Protein AF-A0A523A8E9-F1 (afdb_monomer_lite)

Structure (mmCIF, N/CA/C/O backbone):
data_AF-A0A523A8E9-F1
#
_entry.id   AF-A0A523A8E9-F1
#
loop_
_atom_site.group_PDB
_atom_site.id
_atom_site.type_symbol
_atom_site.label_atom_id
_atom_site.label_alt_id
_atom_site.label_comp_id
_atom_site.label_asym_id
_atom_site.label_entity_id
_atom_site.label_seq_id
_atom_site.pdbx_PDB_ins_code
_atom_site.Cartn_x
_atom_site.Cartn_y
_atom_site.Cartn_z
_atom_site.occupancy
_atom_site.B_iso_or_equiv
_atom_site.auth_seq_id
_atom_site.auth_comp_id
_atom_site.auth_asym_id
_atom_site.auth_atom_id
_atom_site.pdbx_PDB_model_num
ATOM 1 N N . MET A 1 1 ? 14.317 -9.159 52.888 1.00 29.38 1 MET A N 1
ATOM 2 C CA . MET A 1 1 ? 14.736 -7.895 52.237 1.00 29.38 1 MET A CA 1
ATOM 3 C C . MET A 1 1 ? 14.646 -8.074 50.722 1.00 29.38 1 MET A C 1
ATOM 5 O O . MET A 1 1 ? 14.638 -9.226 50.302 1.00 29.38 1 MET A O 1
ATOM 9 N N . PRO A 1 2 ? 14.355 -6.988 49.980 1.00 44.59 2 PRO A N 1
ATOM 10 C CA . PRO A 1 2 ? 13.229 -6.910 49.025 1.00 44.59 2 PRO A CA 1
ATOM 11 C C . PRO A 1 2 ? 13.604 -7.331 47.580 1.00 44.59 2 PRO A C 1
ATOM 13 O O . PRO A 1 2 ? 14.755 -7.661 47.334 1.00 44.59 2 PRO A O 1
ATOM 16 N N . ILE A 1 3 ? 12.705 -7.373 46.581 1.00 38.41 3 ILE A N 1
ATOM 17 C CA . ILE A 1 3 ? 11.366 -6.756 46.435 1.00 38.41 3 ILE A CA 1
ATOM 18 C C . ILE A 1 3 ? 10.359 -7.753 45.822 1.00 38.41 3 ILE A C 1
ATOM 20 O O . ILE A 1 3 ? 10.699 -8.470 44.886 1.00 38.41 3 ILE A O 1
ATOM 24 N N . GLY A 1 4 ? 9.097 -7.732 46.273 1.00 44.72 4 GLY A N 1
ATOM 25 C CA . GLY A 1 4 ? 7.947 -8.227 45.502 1.00 44.72 4 GLY A CA 1
ATOM 26 C C . GLY A 1 4 ? 7.020 -7.064 45.133 1.00 44.72 4 GLY A C 1
ATOM 27 O O . GLY A 1 4 ? 6.629 -6.315 46.022 1.00 44.72 4 GLY A O 1
ATOM 28 N N . SER A 1 5 ? 6.665 -6.913 43.850 1.00 45.53 5 SER A N 1
ATOM 29 C CA . SER A 1 5 ? 5.764 -5.848 43.367 1.00 45.53 5 SER A CA 1
ATOM 30 C C . SER A 1 5 ? 4.896 -6.302 42.189 1.00 45.53 5 SER A C 1
ATOM 32 O O . SER A 1 5 ? 5.226 -6.105 41.026 1.00 45.53 5 SER A O 1
ATOM 34 N N . GLN A 1 6 ? 3.771 -6.921 42.546 1.00 41.25 6 GLN A N 1
ATOM 35 C CA . GLN A 1 6 ? 2.444 -6.827 41.918 1.00 41.25 6 GLN A CA 1
ATOM 36 C C . GLN A 1 6 ? 2.359 -6.293 40.470 1.00 41.25 6 GLN A C 1
ATOM 38 O O . GLN A 1 6 ? 2.553 -5.103 40.215 1.00 41.25 6 GLN A O 1
ATOM 43 N N . LYS A 1 7 ? 1.868 -7.142 39.552 1.00 43.28 7 LYS A N 1
ATOM 44 C CA . LYS A 1 7 ? 1.286 -6.700 38.274 1.00 43.28 7 LYS A CA 1
ATOM 45 C C . LYS A 1 7 ? 0.032 -5.866 38.555 1.00 43.28 7 LYS A C 1
ATOM 47 O O . LYS A 1 7 ? -1.039 -6.407 38.817 1.00 43.28 7 LYS A O 1
ATOM 52 N N . ARG A 1 8 ? 0.184 -4.544 38.542 1.00 35.22 8 ARG A N 1
ATOM 53 C CA . ARG A 1 8 ? -0.849 -3.586 38.942 1.00 35.22 8 ARG A CA 1
ATOM 54 C C . ARG A 1 8 ? -1.648 -3.119 37.722 1.00 35.22 8 ARG A C 1
ATOM 56 O O . ARG A 1 8 ? -1.364 -2.069 37.160 1.00 35.22 8 ARG A O 1
ATOM 63 N N . CYS A 1 9 ? -2.643 -3.906 37.314 1.00 36.62 9 CYS A N 1
ATOM 64 C CA . CYS A 1 9 ? -3.660 -3.439 36.371 1.00 36.62 9 CYS A CA 1
ATOM 65 C C . CYS A 1 9 ? -4.697 -2.612 37.150 1.00 36.62 9 CYS A C 1
ATOM 67 O O . CYS A 1 9 ? -5.540 -3.174 37.845 1.00 36.62 9 CYS A O 1
ATOM 69 N N . LEU A 1 10 ? -4.581 -1.283 37.095 1.00 47.06 10 LEU A N 1
ATOM 70 C CA . LEU A 1 10 ? -5.501 -0.340 37.735 1.00 47.06 10 LEU A CA 1
ATOM 71 C C . LEU A 1 10 ? -6.096 0.615 36.697 1.00 47.06 10 LE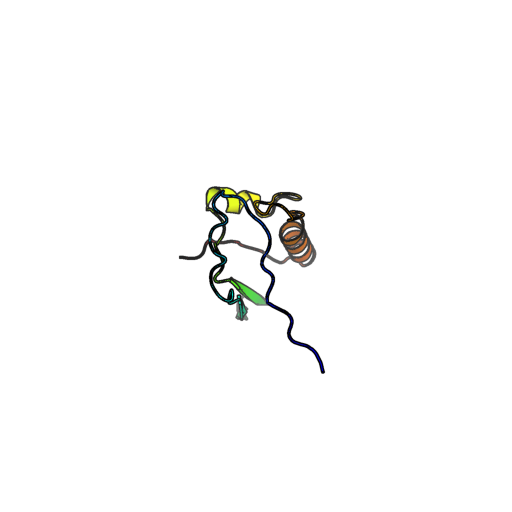U A C 1
ATOM 73 O O . LEU A 1 10 ? -5.604 1.725 36.526 1.00 47.06 10 LEU A O 1
ATOM 77 N N . THR A 1 11 ? -7.203 0.211 36.081 1.00 37.22 11 THR A N 1
ATOM 78 C CA . THR A 1 11 ? -8.233 1.140 35.594 1.00 37.22 11 THR A CA 1
ATOM 79 C C . THR A 1 11 ? -9.603 0.480 35.709 1.00 37.22 11 THR A C 1
ATOM 81 O O . THR A 1 11 ? -9.932 -0.478 35.015 1.00 37.22 11 THR A O 1
ATOM 84 N N . SER A 1 12 ? -10.422 1.002 36.616 1.00 39.25 12 SER A N 1
ATOM 85 C CA . SER A 1 12 ? -11.841 0.680 36.715 1.00 39.25 12 SER A CA 1
ATOM 86 C C . SER A 1 12 ? -12.640 1.535 35.732 1.00 39.25 12 SER A C 1
ATOM 88 O O . SER A 1 12 ? -12.616 2.757 35.859 1.00 39.25 12 SER A O 1
ATOM 90 N N . THR A 1 13 ? -13.364 0.918 34.798 1.00 35.06 13 THR A N 1
ATOM 91 C CA . THR A 1 13 ? -14.753 1.242 34.386 1.00 35.06 13 THR A CA 1
ATOM 92 C C . THR A 1 13 ? -15.112 0.492 33.103 1.00 35.06 13 THR A C 1
ATOM 94 O O . THR A 1 13 ? -14.273 0.231 32.245 1.00 35.06 13 THR A O 1
ATOM 97 N N . SER A 1 14 ? -16.379 0.104 32.983 1.00 49.88 14 SER A N 1
ATOM 98 C CA . SER A 1 14 ? -16.892 -0.665 31.854 1.00 49.88 14 SER A CA 1
ATOM 99 C C . SER A 1 14 ? -17.259 0.219 30.661 1.00 49.88 14 SER A C 1
ATOM 101 O O . SER A 1 14 ? -18.206 0.996 30.740 1.00 49.88 14 SER A O 1
ATOM 103 N N . THR A 1 15 ? -16.612 -0.003 29.521 1.00 36.12 15 THR A N 1
ATOM 104 C CA . THR A 1 15 ? -17.247 -0.089 28.190 1.00 36.12 15 THR A CA 1
ATOM 105 C C . THR A 1 15 ? -16.335 -0.960 27.322 1.00 36.12 15 THR A C 1
ATOM 107 O O . THR A 1 15 ? -15.126 -0.996 27.546 1.00 36.12 15 THR A O 1
ATOM 110 N N . ALA A 1 16 ? -16.902 -1.748 26.407 1.00 44.91 16 ALA A N 1
ATOM 111 C CA . ALA A 1 16 ? -16.214 -2.870 25.770 1.00 44.91 16 ALA A CA 1
ATOM 112 C C . ALA A 1 16 ? -15.007 -2.464 24.898 1.00 44.91 16 ALA A C 1
ATOM 114 O O . ALA A 1 16 ? -15.127 -2.282 23.687 1.00 44.91 16 ALA A O 1
ATOM 115 N N . CYS A 1 17 ? -13.812 -2.448 25.491 1.00 37.56 17 CYS A N 1
ATOM 116 C CA . CYS A 1 17 ? -12.588 -2.664 24.733 1.00 37.56 17 CYS A CA 1
ATOM 117 C C . CYS A 1 17 ? -12.607 -4.124 24.255 1.00 37.56 17 CYS A C 1
ATOM 119 O O . CYS A 1 17 ? -12.461 -5.046 25.062 1.00 37.56 17 CYS A O 1
ATOM 121 N N . LYS A 1 18 ? -12.866 -4.342 22.956 1.00 51.12 18 LYS A N 1
ATOM 122 C CA . LYS A 1 18 ? -12.754 -5.672 22.332 1.00 51.12 18 LYS A CA 1
ATOM 123 C C . LYS A 1 18 ? -11.382 -6.251 22.701 1.00 51.12 18 LYS A C 1
ATOM 125 O O . LYS A 1 18 ? -10.395 -5.531 22.554 1.00 51.12 18 LYS A O 1
ATOM 130 N N . PRO A 1 19 ? -11.288 -7.513 23.160 1.00 48.38 19 PRO A N 1
ATOM 131 C CA . PRO A 1 19 ? -10.003 -8.084 23.534 1.00 48.38 19 PRO A CA 1
ATOM 132 C C . PRO A 1 19 ? -9.055 -8.015 22.337 1.00 48.38 19 PRO A C 1
ATOM 134 O O . PRO A 1 19 ? -9.389 -8.522 21.264 1.00 48.38 19 PRO A O 1
ATOM 137 N N . CYS A 1 20 ? -7.887 -7.388 22.520 1.00 47.34 20 CYS A N 1
ATOM 138 C CA . CYS A 1 20 ? -6.810 -7.441 21.538 1.00 47.34 20 CYS A CA 1
ATOM 139 C C . CYS A 1 20 ? -6.485 -8.911 21.268 1.00 47.34 20 CYS A C 1
ATOM 141 O O . CYS A 1 20 ? -5.953 -9.614 22.129 1.00 47.34 20 CYS A O 1
ATOM 143 N N . GLN A 1 21 ? -6.871 -9.372 20.081 1.00 56.09 21 GLN A N 1
ATOM 144 C CA . GLN A 1 21 ? -6.626 -10.727 19.613 1.00 56.09 21 GLN A CA 1
ATOM 145 C C . GLN A 1 21 ? -5.113 -10.962 19.424 1.00 56.09 21 GLN A C 1
ATOM 147 O O . GLN A 1 21 ? -4.349 -9.994 19.356 1.00 56.09 21 GLN A O 1
ATOM 152 N N . PRO A 1 22 ? -4.656 -12.231 19.454 1.00 55.53 22 PRO A N 1
ATOM 153 C CA . PRO A 1 22 ? -3.240 -12.563 19.608 1.00 55.53 22 PRO A CA 1
ATOM 154 C C . PRO A 1 22 ? -2.375 -12.058 18.449 1.00 55.53 22 PRO A C 1
ATOM 156 O O . PRO A 1 22 ? -2.890 -11.688 17.399 1.00 55.53 22 PRO A O 1
ATOM 159 N N . ALA A 1 23 ? -1.056 -12.063 18.685 1.00 55.28 23 ALA A N 1
ATOM 160 C CA . ALA A 1 23 ? 0.013 -11.592 17.801 1.00 55.28 23 ALA A CA 1
ATOM 161 C C . ALA A 1 23 ? -0.381 -11.508 16.314 1.00 55.28 23 ALA A C 1
ATOM 163 O O . ALA A 1 23 ? -0.443 -12.522 15.620 1.00 55.28 23 ALA A O 1
ATOM 164 N N . VAL A 1 24 ? -0.625 -10.282 15.840 1.00 66.00 24 VAL A N 1
ATOM 165 C CA . VAL A 1 24 ? -0.949 -10.021 14.435 1.00 66.00 24 VAL A CA 1
ATOM 166 C C . VAL A 1 24 ? 0.230 -10.426 13.555 1.00 66.00 24 VAL A C 1
ATOM 168 O O . VAL A 1 24 ? 1.298 -9.813 13.588 1.00 66.00 24 VAL A O 1
ATOM 171 N N . GLY A 1 25 ? 0.039 -11.490 12.779 1.00 82.69 25 GLY A N 1
ATOM 172 C CA . GLY A 1 25 ? 1.001 -11.918 11.780 1.00 82.69 25 GLY A CA 1
ATOM 173 C C . GLY A 1 25 ? 0.951 -10.974 10.588 1.00 82.69 25 GLY A C 1
ATOM 174 O O . GLY A 1 25 ? -0.126 -10.577 10.145 1.00 82.69 25 GLY A O 1
ATOM 175 N N . TRP A 1 26 ? 2.113 -10.637 10.046 1.00 88.12 26 TRP A N 1
ATOM 176 C CA . TRP A 1 26 ? 2.225 -9.999 8.742 1.00 88.12 26 TRP A CA 1
ATOM 177 C C . TRP A 1 26 ? 3.223 -10.771 7.888 1.00 88.12 26 TRP A C 1
ATOM 179 O O . TRP A 1 26 ? 4.175 -11.368 8.388 1.00 88.12 26 TRP A O 1
ATOM 189 N N . GLN A 1 27 ? 2.970 -10.787 6.587 1.00 92.31 27 GLN A N 1
ATOM 190 C CA . GLN A 1 27 ? 3.783 -11.464 5.589 1.00 92.31 27 GLN A CA 1
ATOM 191 C C . GLN A 1 27 ? 4.004 -10.526 4.407 1.00 92.31 27 GLN A C 1
ATOM 193 O O . GLN A 1 27 ? 3.093 -9.807 3.994 1.00 92.31 27 GLN A O 1
ATOM 198 N N . VAL A 1 28 ? 5.207 -10.571 3.845 1.00 94.44 28 VAL A N 1
ATOM 199 C CA . VAL A 1 28 ? 5.547 -9.914 2.583 1.00 94.44 28 VAL A CA 1
ATOM 200 C C . VAL A 1 28 ? 5.999 -11.001 1.620 1.00 94.44 28 VAL A C 1
ATOM 202 O O . VAL A 1 28 ? 6.822 -11.844 1.973 1.00 94.44 28 VAL A O 1
ATOM 205 N N . ARG A 1 29 ? 5.446 -10.999 0.409 1.00 95.69 29 ARG A N 1
ATOM 206 C CA . ARG A 1 29 ? 5.930 -11.809 -0.713 1.00 95.69 29 ARG A CA 1
ATOM 207 C C . ARG A 1 29 ? 6.266 -10.889 -1.872 1.00 95.69 29 ARG A C 1
ATOM 209 O O . ARG A 1 29 ? 5.518 -9.952 -2.132 1.00 95.69 29 ARG A O 1
ATOM 216 N N . ALA A 1 30 ? 7.363 -11.179 -2.553 1.00 95.25 30 ALA A N 1
ATOM 217 C CA . ALA A 1 30 ? 7.713 -10.566 -3.823 1.00 95.25 30 ALA A CA 1
ATOM 218 C C . ALA A 1 30 ? 7.652 -11.641 -4.911 1.00 95.25 30 ALA A C 1
ATOM 220 O O . ALA A 1 30 ? 8.007 -12.793 -4.656 1.00 95.25 30 ALA A O 1
ATOM 221 N N . TYR A 1 31 ? 7.196 -11.252 -6.095 1.00 94.62 31 TYR A N 1
ATOM 222 C CA . TYR A 1 31 ? 7.163 -12.078 -7.294 1.00 94.62 31 TYR A CA 1
ATOM 223 C C . TYR A 1 31 ? 7.760 -11.258 -8.435 1.00 94.62 31 TYR A C 1
ATOM 225 O O . TYR A 1 31 ? 7.379 -10.100 -8.619 1.00 94.62 31 TYR A O 1
ATOM 233 N N . ASP A 1 32 ? 8.685 -11.837 -9.187 1.00 95.56 32 ASP A N 1
ATOM 234 C CA . ASP A 1 32 ? 9.103 -11.301 -10.474 1.00 95.56 32 ASP A CA 1
ATOM 235 C C . ASP A 1 32 ? 8.029 -11.590 -11.536 1.00 95.56 32 ASP A C 1
ATOM 237 O O . ASP A 1 32 ? 7.542 -12.714 -11.654 1.00 95.56 32 ASP A O 1
ATOM 241 N N . ASP A 1 33 ? 7.656 -10.575 -12.317 1.00 92.06 33 ASP A N 1
ATOM 242 C CA . ASP A 1 33 ? 6.943 -10.757 -13.583 1.00 92.06 33 ASP A CA 1
ATOM 243 C C . ASP A 1 33 ? 7.893 -10.359 -14.727 1.00 92.06 33 ASP A C 1
ATOM 245 O O . ASP A 1 33 ? 7.876 -9.211 -15.189 1.00 92.06 33 ASP A O 1
ATOM 249 N N . PRO A 1 34 ? 8.751 -11.284 -15.204 1.00 91.62 34 PRO A N 1
ATOM 250 C CA . PRO A 1 34 ? 9.683 -11.004 -16.294 1.00 91.62 34 PRO A CA 1
ATOM 251 C C . PRO A 1 34 ? 8.984 -10.771 -17.643 1.00 91.62 34 PRO A C 1
ATOM 253 O O . PRO A 1 34 ? 9.619 -10.262 -18.563 1.00 91.62 34 PRO A O 1
ATOM 256 N N . ALA A 1 35 ? 7.693 -11.105 -17.781 1.00 92.88 35 ALA A N 1
ATOM 257 C CA . ALA A 1 35 ? 6.917 -10.794 -18.981 1.00 92.88 35 ALA A CA 1
ATOM 258 C C . ALA A 1 35 ? 6.439 -9.330 -18.998 1.00 92.88 35 ALA A C 1
ATOM 260 O O . ALA A 1 35 ? 6.231 -8.769 -20.075 1.00 92.88 35 ALA A O 1
ATOM 261 N N . ARG A 1 36 ? 6.290 -8.702 -17.823 1.00 88.50 36 ARG A N 1
ATOM 262 C CA . ARG A 1 36 ? 5.997 -7.264 -17.668 1.00 88.50 36 ARG A CA 1
ATOM 263 C C . ARG A 1 36 ? 7.228 -6.407 -17.387 1.00 88.50 36 ARG A C 1
ATOM 265 O O . ARG A 1 36 ? 7.172 -5.203 -17.606 1.00 88.50 36 ARG A O 1
ATOM 272 N N . GLY A 1 37 ? 8.312 -7.003 -16.890 1.00 92.38 37 GLY A N 1
ATOM 273 C CA . GLY A 1 37 ? 9.443 -6.265 -16.321 1.00 92.38 37 GLY A CA 1
ATOM 274 C C . GLY A 1 37 ? 9.114 -5.612 -14.971 1.00 92.38 37 GLY A C 1
ATOM 275 O O . GLY A 1 37 ? 9.773 -4.655 -14.578 1.00 92.38 37 GLY A O 1
ATOM 276 N N . GLU A 1 38 ? 8.087 -6.107 -14.272 1.00 92.50 38 GLU A N 1
ATOM 277 C CA . GLU A 1 38 ? 7.573 -5.554 -13.011 1.00 92.50 38 GLU A CA 1
ATOM 278 C C . GLU A 1 38 ? 7.911 -6.495 -11.829 1.00 92.50 38 GLU A C 1
ATOM 280 O O . GLU A 1 38 ? 8.064 -7.707 -12.000 1.00 92.50 38 GLU A O 1
ATOM 285 N N . ILE A 1 39 ? 7.995 -5.956 -10.605 1.00 94.50 39 ILE A N 1
ATOM 286 C CA . ILE A 1 39 ? 8.055 -6.751 -9.364 1.00 94.50 39 ILE A CA 1
ATOM 287 C C . ILE A 1 39 ? 6.744 -6.552 -8.603 1.00 94.50 39 ILE A C 1
A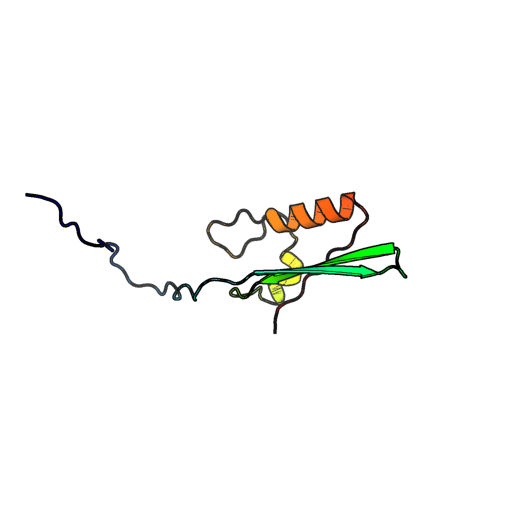TOM 289 O O . ILE A 1 39 ? 6.430 -5.444 -8.167 1.00 94.50 39 ILE A O 1
ATOM 293 N N . GLN A 1 40 ? 5.992 -7.631 -8.388 1.00 94.62 40 GLN A N 1
ATOM 294 C CA . GLN A 1 40 ? 4.773 -7.592 -7.589 1.00 94.62 40 GLN A CA 1
ATOM 295 C C . GLN A 1 40 ? 5.094 -7.838 -6.111 1.00 94.62 40 GLN A C 1
ATOM 297 O O . GLN A 1 40 ? 5.471 -8.944 -5.724 1.00 94.62 40 GLN A O 1
ATOM 302 N N . ILE A 1 41 ? 4.872 -6.832 -5.262 1.00 95.00 41 ILE A N 1
ATOM 303 C CA . ILE A 1 41 ? 4.979 -6.964 -3.803 1.00 95.00 41 ILE A CA 1
ATOM 304 C C . ILE A 1 41 ? 3.577 -7.123 -3.202 1.00 95.00 41 ILE A C 1
ATOM 306 O O . ILE A 1 41 ? 2.695 -6.291 -3.403 1.00 95.00 41 ILE A O 1
ATOM 310 N N . VAL A 1 42 ? 3.371 -8.195 -2.437 1.00 94.25 42 VAL A N 1
ATOM 311 C CA . VAL A 1 42 ? 2.122 -8.501 -1.733 1.00 94.25 42 VAL A CA 1
ATOM 312 C C . VAL A 1 42 ? 2.379 -8.497 -0.233 1.00 94.25 42 VAL A C 1
ATOM 314 O O . VAL A 1 42 ? 2.983 -9.424 0.308 1.00 94.25 42 VAL A O 1
ATOM 317 N N . ILE A 1 43 ? 1.867 -7.468 0.438 1.00 91.94 43 ILE A N 1
ATOM 318 C CA . ILE A 1 43 ? 1.791 -7.393 1.899 1.00 91.94 43 ILE A CA 1
ATOM 319 C C . ILE A 1 43 ? 0.452 -8.008 2.335 1.00 91.94 43 ILE A C 1
ATOM 321 O O . ILE A 1 43 ? -0.565 -7.869 1.651 1.00 91.94 43 ILE A O 1
ATOM 325 N N . SER A 1 44 ? 0.425 -8.741 3.443 1.00 90.81 44 SER A N 1
ATOM 326 C CA . SER A 1 44 ? -0.827 -9.185 4.070 1.00 90.81 44 SER A CA 1
ATOM 327 C C . SER A 1 44 ? -0.666 -9.248 5.580 1.00 90.81 44 SER A C 1
ATOM 329 O O . SER A 1 44 ? 0.333 -9.783 6.057 1.00 90.81 44 SER A O 1
ATOM 331 N N . ASP A 1 45 ? -1.661 -8.769 6.316 1.00 87.25 45 ASP A N 1
ATOM 332 C CA . ASP A 1 45 ? -1.770 -8.914 7.764 1.00 87.25 45 ASP A CA 1
ATOM 333 C C . ASP A 1 45 ? -2.920 -9.858 8.153 1.00 87.25 45 ASP A C 1
ATOM 335 O O . ASP A 1 45 ? -3.840 -10.104 7.373 1.00 87.25 45 ASP A O 1
ATOM 339 N N . THR A 1 46 ? -2.864 -10.390 9.374 1.00 85.56 46 THR A N 1
ATOM 340 C CA . THR A 1 46 ? -3.951 -1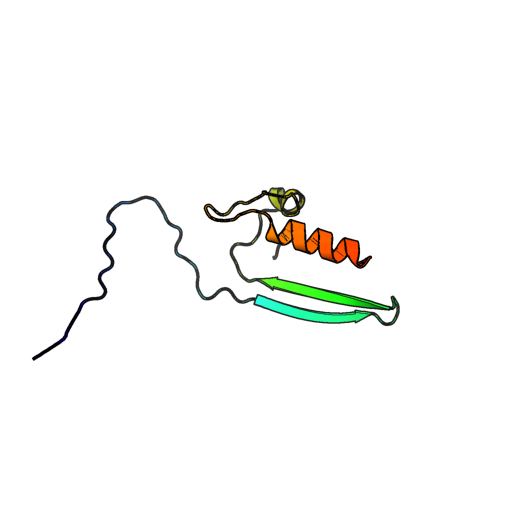1.151 10.013 1.00 85.56 46 THR A CA 1
ATOM 341 C C . THR A 1 46 ? -4.660 -10.314 11.086 1.00 85.56 46 THR A C 1
ATOM 343 O O . THR A 1 46 ? -5.044 -10.837 12.135 1.00 85.56 46 THR A O 1
ATOM 346 N N . GLY A 1 47 ? -4.739 -8.995 10.893 1.00 81.81 47 GLY A N 1
ATOM 347 C CA . GLY A 1 47 ? -5.411 -8.078 11.804 1.00 81.81 47 GLY A CA 1
ATOM 348 C C . GLY A 1 47 ? -6.934 -8.113 11.667 1.00 81.81 47 GLY A C 1
ATOM 349 O O . GLY A 1 47 ? -7.519 -8.980 11.025 1.00 81.81 47 GLY A O 1
ATOM 350 N N . CYS A 1 48 ? -7.598 -7.111 12.244 1.00 79.25 48 CYS A N 1
ATOM 351 C CA . CYS A 1 48 ? -9.051 -6.939 12.141 1.00 79.25 48 CYS A CA 1
ATOM 352 C C . CYS A 1 48 ? -9.552 -6.535 10.737 1.00 79.25 48 CYS A C 1
ATOM 354 O O . CYS A 1 48 ? -10.760 -6.386 10.551 1.00 79.25 48 CYS A O 1
ATOM 356 N N . GLY A 1 49 ? -8.647 -6.361 9.768 1.00 82.19 49 GLY A N 1
ATOM 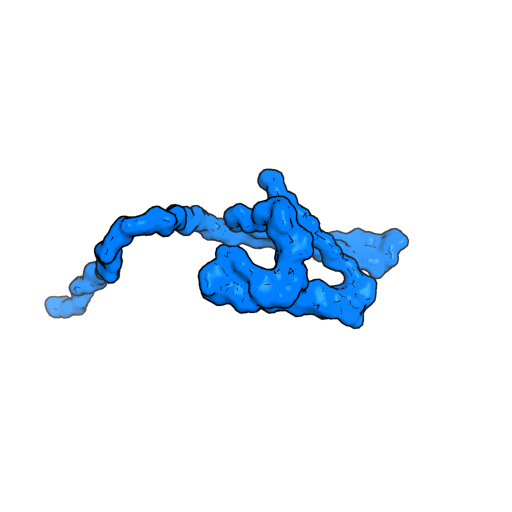357 C CA . GLY A 1 49 ? -8.957 -5.981 8.395 1.00 82.19 49 GLY A CA 1
ATOM 358 C C . GLY A 1 49 ? -9.441 -4.536 8.230 1.00 82.19 49 GLY A C 1
ATOM 359 O O . GLY A 1 49 ? -9.410 -3.714 9.148 1.00 82.19 49 GLY A O 1
ATOM 360 N N . ILE A 1 50 ? -9.890 -4.232 7.013 1.00 84.38 50 ILE A N 1
ATOM 361 C CA . ILE A 1 50 ? -10.502 -2.958 6.626 1.00 84.38 50 ILE A CA 1
ATOM 362 C C . ILE A 1 50 ? -11.882 -3.289 6.054 1.00 84.38 50 ILE A C 1
ATOM 364 O O . ILE A 1 50 ? -11.987 -4.137 5.169 1.00 84.38 50 ILE A O 1
ATOM 368 N N . ALA A 1 51 ? -12.936 -2.641 6.559 1.00 85.44 51 ALA A N 1
ATOM 369 C CA . ALA A 1 51 ? -14.287 -2.810 6.019 1.00 85.44 51 ALA A CA 1
ATOM 370 C C . ALA A 1 51 ? -14.340 -2.372 4.546 1.00 85.44 51 ALA A C 1
ATOM 372 O O . ALA A 1 51 ? -13.706 -1.384 4.176 1.00 85.44 51 ALA A O 1
ATOM 373 N N . THR A 1 52 ? -15.106 -3.077 3.712 1.00 84.62 52 THR A N 1
ATOM 374 C CA . THR A 1 52 ? -15.122 -2.875 2.252 1.00 84.62 52 THR A CA 1
ATOM 375 C C . THR A 1 52 ? -15.456 -1.434 1.855 1.00 84.62 52 THR A C 1
ATOM 377 O O . THR A 1 52 ? -14.803 -0.875 0.979 1.00 84.62 52 THR A O 1
ATOM 380 N N . GLU A 1 53 ? -16.400 -0.799 2.556 1.00 84.62 53 GLU A N 1
ATOM 381 C CA . GLU A 1 53 ? -16.762 0.623 2.404 1.00 84.62 53 GLU A CA 1
ATOM 382 C C . GLU A 1 53 ? -15.597 1.603 2.634 1.00 84.62 53 GLU A C 1
ATOM 384 O O . GLU A 1 53 ? -15.564 2.689 2.059 1.00 84.62 53 GLU A O 1
ATOM 389 N N . ASN A 1 54 ? -14.614 1.206 3.445 1.00 87.50 54 ASN A N 1
ATOM 390 C CA . ASN A 1 54 ? -13.454 2.011 3.803 1.00 87.50 54 ASN A CA 1
ATOM 391 C C . ASN A 1 54 ? -12.241 1.730 2.905 1.00 87.50 54 ASN A C 1
ATOM 393 O O . ASN A 1 54 ? -11.289 2.499 2.961 1.00 87.50 54 ASN A O 1
ATOM 397 N N . LEU A 1 55 ? -12.250 0.686 2.062 1.00 86.81 55 LEU A N 1
ATOM 398 C CA . LEU A 1 55 ? -11.126 0.380 1.161 1.00 86.81 55 LEU A CA 1
ATOM 399 C C . LEU A 1 55 ? -10.860 1.511 0.163 1.00 86.81 55 LEU A C 1
ATOM 401 O O . LEU A 1 55 ? -9.709 1.887 -0.026 1.00 86.81 55 LEU A O 1
ATOM 405 N N . ALA A 1 56 ? -11.915 2.081 -0.428 1.00 84.75 56 ALA A N 1
ATOM 406 C CA . ALA A 1 56 ? -11.791 3.194 -1.372 1.00 84.75 56 ALA A CA 1
ATOM 407 C C . ALA A 1 56 ? -11.189 4.452 -0.723 1.00 84.75 56 ALA A C 1
ATOM 409 O O . ALA A 1 56 ? -10.483 5.203 -1.382 1.00 84.75 56 ALA A O 1
ATOM 410 N N . ARG A 1 57 ? -11.443 4.644 0.578 1.00 89.75 57 ARG A N 1
ATOM 411 C CA . ARG A 1 57 ? -10.988 5.795 1.371 1.00 89.75 57 ARG A CA 1
ATOM 412 C C . ARG A 1 57 ? -9.691 5.538 2.136 1.00 89.75 57 ARG A C 1
ATOM 414 O O . ARG A 1 57 ? -9.110 6.464 2.682 1.00 89.75 57 ARG A O 1
ATOM 421 N N . ALA A 1 58 ? -9.207 4.296 2.182 1.00 88.75 58 ALA A N 1
ATOM 422 C CA . ALA A 1 58 ? -7.998 3.915 2.918 1.00 88.75 58 ALA A CA 1
ATOM 423 C C . ALA A 1 58 ? -6.723 4.598 2.388 1.00 88.75 58 ALA A C 1
ATOM 425 O O . ALA A 1 58 ? -5.719 4.645 3.096 1.00 88.75 58 ALA A O 1
ATOM 426 N N . LEU A 1 59 ? -6.780 5.112 1.157 1.00 89.06 59 LEU A N 1
ATOM 427 C CA . LEU A 1 59 ? -5.721 5.862 0.488 1.00 89.06 59 LEU A CA 1
ATOM 428 C C . LEU A 1 59 ? -5.887 7.389 0.624 1.00 89.06 59 LEU A C 1
ATOM 430 O O . LEU A 1 59 ? -4.959 8.123 0.285 1.00 89.06 59 LEU A O 1
ATOM 434 N N . ASP A 1 60 ? -7.028 7.873 1.133 1.00 91.94 60 ASP A N 1
ATOM 435 C CA . ASP A 1 60 ? -7.275 9.303 1.336 1.00 91.94 60 ASP A CA 1
ATOM 436 C C . ASP A 1 60 ? -6.358 9.839 2.455 1.00 91.94 60 ASP A C 1
ATOM 438 O O . ASP A 1 60 ? -6.333 9.274 3.556 1.00 91.94 60 ASP A O 1
ATOM 442 N N . PRO A 1 61 ? -5.641 10.959 2.246 1.00 92.38 61 PRO A N 1
ATOM 443 C CA . PRO A 1 61 ? -4.896 11.613 3.313 1.00 92.38 61 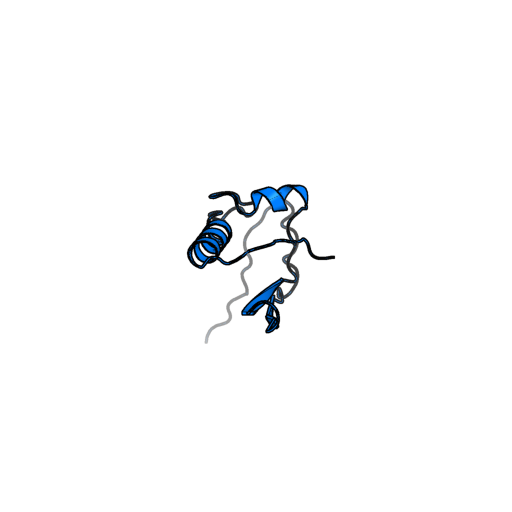PRO A CA 1
ATOM 444 C C . PRO A 1 61 ? -5.784 11.921 4.525 1.00 92.38 61 PRO A C 1
ATOM 446 O O . PRO A 1 61 ? -6.895 12.432 4.387 1.00 92.38 61 PRO A O 1
ATOM 449 N N . TYR A 1 62 ? -5.261 11.647 5.721 1.00 92.06 62 TYR A N 1
ATOM 450 C CA . TYR A 1 62 ? -5.925 11.840 7.019 1.00 92.06 62 TYR A CA 1
ATOM 451 C C . TYR A 1 62 ? -7.118 10.911 7.303 1.00 92.06 62 TYR A C 1
ATOM 453 O O . TYR A 1 62 ? -7.707 10.999 8.383 1.00 92.06 62 TYR A O 1
ATOM 461 N N . PHE A 1 63 ? -7.463 9.975 6.413 1.00 91.00 63 PHE A N 1
ATOM 462 C CA . PHE A 1 63 ? -8.490 8.982 6.716 1.00 91.00 63 PHE A CA 1
ATOM 463 C C . PHE A 1 63 ? -7.965 7.912 7.686 1.00 91.00 63 PHE A C 1
ATOM 465 O O . PHE A 1 63 ? -6.955 7.249 7.453 1.00 91.00 63 PHE A O 1
ATOM 472 N N . THR A 1 64 ? -8.675 7.716 8.796 1.00 89.81 64 THR A N 1
ATOM 473 C CA . THR A 1 64 ? -8.343 6.717 9.815 1.00 89.81 64 THR A CA 1
ATOM 474 C C . THR A 1 64 ? -9.607 6.163 10.468 1.00 89.81 64 THR A C 1
ATOM 476 O O . THR A 1 64 ? -10.571 6.885 10.714 1.00 89.81 64 THR A O 1
ATOM 479 N N . THR A 1 65 ? -9.585 4.874 10.802 1.00 87.25 65 THR A N 1
ATOM 480 C CA . THR A 1 65 ? -10.557 4.223 11.699 1.00 87.25 65 THR A CA 1
ATOM 481 C C . THR A 1 65 ? -9.966 3.936 13.086 1.00 87.25 65 THR A C 1
ATOM 483 O O . THR A 1 65 ? -10.643 3.386 13.953 1.00 87.25 65 THR A O 1
ATOM 486 N N . LYS A 1 66 ? -8.692 4.293 13.308 1.00 84.94 66 LYS A N 1
ATOM 487 C CA . LYS A 1 66 ? -7.952 4.084 14.560 1.00 84.94 66 LYS A CA 1
ATOM 488 C C . LYS A 1 66 ? -7.915 5.396 15.360 1.00 84.94 66 LYS A C 1
ATOM 490 O O . LYS A 1 66 ? -7.495 6.395 14.776 1.00 84.94 66 LYS A O 1
ATOM 495 N N . PRO A 1 67 ? -8.262 5.404 16.666 1.00 81.31 67 PRO A N 1
ATOM 496 C CA . PRO A 1 67 ? -8.336 6.629 17.475 1.00 81.31 67 PRO A CA 1
ATOM 497 C C . PRO A 1 67 ? -7.056 7.478 17.501 1.00 81.31 67 PRO A C 1
ATOM 499 O O . PRO A 1 67 ? -7.139 8.698 17.518 1.00 81.31 67 PRO A O 1
ATOM 502 N N . GLU A 1 68 ? -5.884 6.837 17.467 1.00 86.31 68 GLU A N 1
ATOM 503 C CA . GLU A 1 68 ? -4.565 7.496 17.488 1.00 86.31 68 GLU A CA 1
ATOM 504 C C . GLU A 1 68 ? -3.849 7.446 16.119 1.00 86.31 68 GLU A C 1
ATOM 506 O O . GLU A 1 68 ? -2.651 7.701 16.013 1.00 86.31 68 GLU A O 1
ATOM 511 N N . GLY A 1 69 ? -4.553 7.070 15.044 1.00 83.94 69 GLY A N 1
ATOM 512 C CA . GLY A 1 69 ? -3.970 6.987 13.702 1.00 83.94 69 GLY A CA 1
ATOM 513 C C . GLY A 1 69 ? -3.949 8.342 12.995 1.00 83.94 69 GLY A C 1
ATOM 514 O O . GLY A 1 69 ? -4.970 9.011 12.930 1.00 83.94 69 GLY A O 1
ATOM 515 N N . SER A 1 70 ? -2.826 8.724 12.382 1.00 88.56 70 SER A N 1
ATOM 516 C CA . SER A 1 70 ? -2.728 9.973 11.601 1.00 88.56 70 SER A CA 1
ATOM 517 C C . SER A 1 70 ? -3.389 9.919 10.217 1.00 88.56 70 SER A C 1
ATOM 519 O O . SER A 1 70 ? -3.542 10.953 9.576 1.00 88.56 70 SER A O 1
ATOM 521 N N . GLY A 1 71 ? -3.718 8.722 9.716 1.00 89.31 71 GLY A N 1
ATOM 522 C CA . GLY A 1 71 ? -4.288 8.526 8.378 1.00 89.31 71 GLY A CA 1
ATOM 523 C C . GLY A 1 71 ? -3.353 8.870 7.208 1.00 89.31 71 GLY A C 1
ATOM 524 O O . GLY A 1 71 ? -3.817 9.047 6.090 1.00 89.31 71 GLY A O 1
ATOM 525 N N . LEU A 1 72 ? -2.039 8.994 7.440 1.00 92.81 72 LEU A N 1
ATOM 526 C CA . LEU A 1 72 ? -1.078 9.394 6.397 1.00 92.81 72 LEU A CA 1
ATOM 527 C C . LEU A 1 72 ? -0.284 8.234 5.777 1.00 92.81 72 LEU A C 1
ATOM 529 O O . LEU A 1 72 ? 0.186 8.361 4.652 1.00 92.81 72 LEU A O 1
ATOM 533 N N . GLY A 1 73 ? -0.130 7.103 6.474 1.00 91.19 73 GLY A N 1
ATOM 534 C CA . GLY A 1 73 ? 0.799 6.040 6.058 1.00 91.19 73 GLY A CA 1
ATOM 535 C C . GLY A 1 73 ? 0.500 5.433 4.682 1.00 91.19 73 GLY A C 1
ATOM 536 O O . GLY A 1 73 ? 1.395 5.339 3.847 1.00 91.19 73 GLY A O 1
ATOM 537 N N . LEU A 1 74 ? -0.759 5.060 4.426 1.00 92.06 74 LEU A N 1
ATOM 538 C CA . LEU A 1 74 ? -1.174 4.487 3.139 1.00 92.06 74 LEU A CA 1
ATOM 539 C C . LEU A 1 74 ? -1.176 5.531 2.015 1.00 92.06 74 LEU A C 1
ATOM 541 O O . LEU A 1 74 ? -0.682 5.241 0.930 1.00 92.06 74 LEU A O 1
ATOM 545 N N . ALA A 1 75 ? -1.628 6.758 2.293 1.00 92.06 75 ALA A N 1
ATOM 546 C CA . ALA A 1 75 ? -1.581 7.870 1.343 1.00 92.06 75 ALA A CA 1
ATOM 547 C C . ALA A 1 75 ? -0.140 8.205 0.900 1.00 92.06 75 ALA A C 1
ATOM 549 O O . ALA A 1 75 ? 0.117 8.434 -0.281 1.00 92.06 75 ALA A O 1
ATOM 550 N N . MET A 1 76 ? 0.827 8.180 1.827 1.00 94.19 76 MET A N 1
ATOM 551 C CA . MET A 1 76 ? 2.246 8.347 1.488 1.00 94.19 76 MET A CA 1
ATOM 552 C C . MET A 1 76 ? 2.794 7.159 0.693 1.00 94.19 76 MET A C 1
ATOM 554 O O . MET A 1 76 ? 3.531 7.374 -0.263 1.00 94.19 76 MET A O 1
ATOM 558 N N . ALA A 1 77 ? 2.429 5.922 1.044 1.00 94.25 77 ALA A N 1
ATOM 559 C CA . ALA A 1 77 ? 2.853 4.741 0.294 1.00 94.25 77 ALA A CA 1
ATOM 560 C C . ALA A 1 77 ? 2.305 4.738 -1.146 1.00 94.25 77 ALA A C 1
ATOM 562 O O . ALA A 1 77 ? 3.042 4.398 -2.067 1.00 94.25 77 ALA A O 1
ATOM 563 N N . GLN A 1 78 ? 1.053 5.166 -1.349 1.00 93.44 78 GLN A N 1
ATOM 564 C CA . GLN A 1 78 ? 0.456 5.381 -2.671 1.00 93.44 78 GLN A CA 1
ATOM 565 C C . GLN A 1 78 ? 1.269 6.409 -3.463 1.00 93.44 78 GLN A C 1
ATOM 567 O O . GLN A 1 78 ? 1.792 6.079 -4.522 1.00 93.44 78 GLN A O 1
ATOM 572 N N . LYS A 1 79 ? 1.489 7.601 -2.890 1.00 94.19 79 LYS A N 1
ATOM 573 C CA . LYS A 1 79 ? 2.263 8.675 -3.528 1.00 94.19 79 LYS A CA 1
ATOM 574 C C . LYS A 1 79 ? 3.686 8.250 -3.905 1.00 94.19 79 LYS A C 1
ATOM 576 O O . LYS A 1 79 ? 4.133 8.575 -4.996 1.00 94.19 79 LYS A O 1
ATOM 581 N N . ILE A 1 80 ? 4.379 7.510 -3.037 1.00 95.81 80 ILE A N 1
ATOM 582 C CA . ILE A 1 80 ? 5.722 6.984 -3.331 1.00 95.81 80 ILE A CA 1
ATOM 583 C C . ILE A 1 80 ? 5.670 5.988 -4.496 1.00 95.81 80 ILE A C 1
ATOM 585 O O . ILE A 1 80 ? 6.538 6.034 -5.360 1.00 95.81 80 ILE A O 1
ATOM 589 N N . ILE A 1 81 ? 4.673 5.101 -4.546 1.00 95.25 81 ILE A N 1
ATOM 590 C CA . ILE A 1 81 ? 4.518 4.150 -5.656 1.00 95.25 81 ILE A CA 1
ATOM 591 C C . ILE A 1 81 ? 4.207 4.882 -6.970 1.00 95.25 81 ILE A C 1
ATOM 593 O O . ILE A 1 81 ? 4.816 4.552 -7.986 1.00 95.25 81 ILE A O 1
ATOM 597 N N . ASP A 1 82 ? 3.348 5.902 -6.944 1.00 94.50 82 ASP A N 1
ATOM 598 C CA . ASP A 1 82 ? 3.023 6.722 -8.120 1.00 94.50 82 ASP A CA 1
ATOM 599 C C . ASP A 1 82 ? 4.243 7.523 -8.620 1.00 94.50 82 ASP A C 1
ATOM 601 O O . ASP A 1 82 ? 4.487 7.595 -9.822 1.00 94.50 82 ASP A O 1
ATOM 605 N N . GLU A 1 83 ? 5.065 8.060 -7.707 1.00 96.94 83 GLU A N 1
ATOM 606 C CA . GLU A 1 83 ? 6.345 8.728 -8.016 1.00 96.94 83 GLU A CA 1
ATOM 607 C C . GLU A 1 83 ? 7.391 7.791 -8.654 1.00 96.94 83 GLU A C 1
ATOM 609 O O . GLU A 1 83 ? 8.339 8.276 -9.268 1.00 96.94 83 GLU A O 1
ATOM 614 N N . HIS A 1 84 ? 7.218 6.470 -8.537 1.00 95.19 84 HIS A N 1
ATOM 615 C CA . HIS A 1 84 ? 8.063 5.446 -9.167 1.00 95.19 84 HIS A CA 1
ATOM 616 C C . HIS A 1 84 ? 7.357 4.732 -10.341 1.00 95.19 84 HIS A C 1
ATOM 618 O O . HIS A 1 84 ? 7.758 3.629 -10.710 1.00 95.19 84 HIS A O 1
ATOM 624 N N . GLU A 1 85 ? 6.292 5.323 -10.902 1.00 93.81 85 GLU A N 1
ATOM 625 C CA . GLU A 1 85 ? 5.483 4.770 -12.011 1.00 93.81 85 GLU A CA 1
ATOM 626 C C . GLU A 1 85 ? 4.860 3.382 -11.721 1.00 93.81 85 GLU A C 1
ATOM 628 O O . GLU A 1 85 ? 4.422 2.655 -12.620 1.00 93.81 85 GLU A O 1
ATOM 633 N N . GLY A 1 86 ? 4.795 3.004 -10.442 1.00 93.69 86 GLY A N 1
ATOM 634 C CA . GLY A 1 86 ? 4.233 1.745 -9.980 1.00 93.69 86 GLY A CA 1
ATOM 635 C C . GLY A 1 86 ? 2.707 1.768 -9.885 1.00 93.69 86 GLY A C 1
ATOM 636 O O . GLY A 1 86 ? 2.035 2.734 -10.239 1.00 93.69 86 GLY A O 1
ATOM 637 N N . LYS A 1 87 ? 2.130 0.666 -9.393 1.00 92.75 87 LYS A N 1
ATOM 638 C CA . LYS A 1 87 ? 0.680 0.537 -9.180 1.00 92.75 87 LYS A CA 1
ATOM 639 C C . LYS A 1 87 ? 0.410 -0.119 -7.830 1.00 92.75 87 LYS A C 1
ATOM 641 O O . LYS A 1 87 ? 0.892 -1.221 -7.574 1.00 92.75 87 LYS A O 1
ATOM 646 N N . MET A 1 88 ? -0.390 0.524 -6.981 1.00 91.88 88 MET A N 1
ATOM 647 C CA . MET A 1 88 ? -0.910 -0.082 -5.753 1.00 91.88 88 MET A CA 1
ATOM 648 C C . MET A 1 88 ? -2.346 -0.572 -5.977 1.00 91.88 88 MET A C 1
ATOM 650 O O . MET A 1 88 ? -3.141 0.074 -6.654 1.00 91.88 88 MET A O 1
ATOM 654 N N . ALA A 1 89 ? -2.694 -1.708 -5.373 1.00 89.94 89 ALA A N 1
ATOM 655 C CA . ALA A 1 89 ? -4.074 -2.163 -5.256 1.00 89.94 89 ALA A CA 1
ATOM 656 C C . ALA A 1 89 ? -4.312 -2.731 -3.853 1.00 89.94 89 ALA A C 1
ATOM 658 O O . ALA A 1 89 ? -3.536 -3.557 -3.369 1.00 89.94 89 ALA A O 1
ATOM 659 N N . MET A 1 90 ? -5.404 -2.315 -3.210 1.00 88.75 90 MET A N 1
ATOM 660 C CA . MET A 1 90 ? -5.834 -2.842 -1.914 1.00 88.75 90 MET A CA 1
ATOM 661 C C . MET A 1 90 ? -7.017 -3.798 -2.077 1.00 88.75 90 MET A C 1
ATOM 663 O O . MET A 1 90 ? -7.892 -3.600 -2.917 1.00 88.75 90 MET A O 1
ATOM 667 N N . ARG A 1 91 ? -7.061 -4.835 -1.238 1.00 86.12 91 ARG A N 1
ATOM 668 C CA . ARG A 1 91 ? -8.178 -5.782 -1.131 1.00 86.12 91 ARG A CA 1
ATOM 669 C C . ARG A 1 91 ? -8.368 -6.189 0.325 1.00 86.12 91 ARG A C 1
ATOM 671 O O . ARG A 1 91 ? -7.382 -6.319 1.047 1.00 86.12 91 ARG A O 1
ATOM 678 N N . ALA A 1 92 ? -9.609 -6.428 0.739 1.00 78.31 92 ALA A N 1
ATOM 679 C CA . ALA A 1 92 ? -9.869 -7.082 2.017 1.00 78.31 92 ALA A CA 1
ATOM 680 C C . ALA A 1 92 ? -9.371 -8.541 1.991 1.00 78.31 92 ALA A C 1
ATOM 682 O O . ALA A 1 92 ? -9.368 -9.193 0.940 1.00 78.31 92 ALA A O 1
ATOM 683 N N . GLY A 1 93 ? -8.955 -9.048 3.153 1.00 68.88 93 GLY A N 1
ATOM 684 C CA . GLY A 1 93 ? -8.772 -10.484 3.367 1.00 68.88 93 GLY A CA 1
AT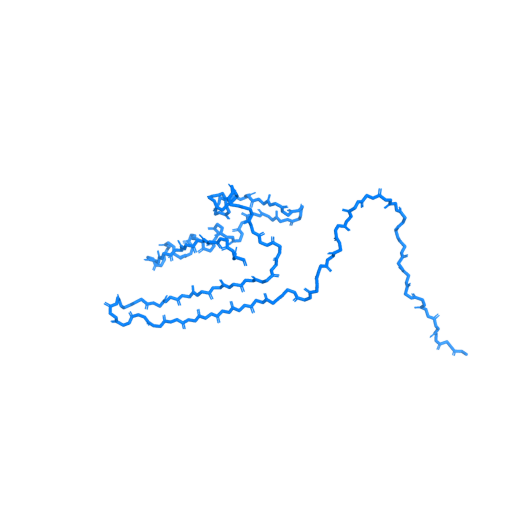OM 685 C C . GLY A 1 93 ? -10.110 -11.232 3.316 1.00 68.88 93 GLY A C 1
ATOM 686 O O . GLY A 1 93 ? -11.166 -10.623 3.482 1.00 68.88 93 GLY A O 1
ATOM 687 N N . ARG A 1 94 ? -10.049 -12.545 3.069 1.00 53.47 94 ARG A N 1
ATOM 688 C CA . ARG A 1 94 ? -11.176 -13.468 3.287 1.00 53.47 94 ARG A CA 1
ATOM 689 C C . ARG A 1 94 ? -11.145 -13.998 4.712 1.00 53.47 94 ARG A C 1
ATOM 691 O O . ARG A 1 94 ? -10.010 -14.209 5.190 1.00 53.47 94 ARG A O 1
#

pLDDT: mean 77.83, std 20.82, range [29.38, 96.94]

Sequence (94 aa):
MPIGSQKRCLTSTSTACKPCQPAVGWQVRAYDDPARGEIQIVISDTGCGIATENLARALDPYFTTKPEGSGLGLAMAQKIIDEHEGKMAMRAGR

Radius of gyration: 19.82 Å; chains: 1; bounding box: 32×25×71 Å

Secondary structure (DSSP, 8-state):
--------------S------S---EEEEEEEETTTTEEEEEEEE-SS---HHHHTTTTSTT--SSTT--S-HHHHHHHHHHHTT---------

Foldseek 3Di:
DDDDDDPDPDDDDDDDPDPQDDDKDKDWDWDDDPVVRDIDIDIDIPHPWDPPVCQVVLLPQQDDPDPPDRSCPNVVVCVVCVVVVHDDDDDTDD